Protein AF-A0A9W6P109-F1 (afdb_monomer)

Foldseek 3Di:
DDDDDDDDDDDDDDDDDDWDFDDPLGLTDDDDFADFQAKEFADKDWSDDPPDDCVVPVLTDIGRIWTWGADPVGDIDIDDQNSPDSVPDDGVPGHHDD

Sequence (98 aa):
MDCTVTTADATAGGAAGGFGYAGDVADVVSGTLPPATCTAHGAEMWNHDLDSPATVYPDRARSDLWYRLSWPDGRSGYLSEVYLDAASRGGLGQPACT

Nearest PDB structures (foldseek):
  7blz-assembly1_D  TM=3.585E-01  e=2.319E+00  Cyanidioschyzon merolae strain 10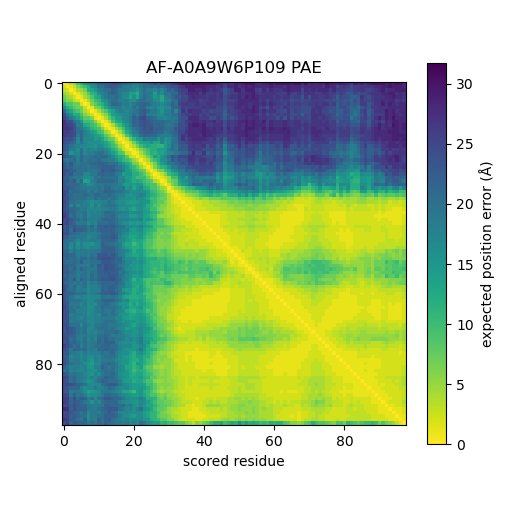D
  8zet-assembly1_d  TM=3.501E-01  e=6.388E+00  Thalassiosira pseudonana CCMP1335
  8wmw-assembly1_D  TM=2.973E-01  e=4.101E+00  Rhodomonas salina
  4jgy-assembly1_C  TM=3.125E-01  e=8.230E+00  Coxsackievirus A16
  8wey-assembly1_D  TM=2.962E-01  e=9.341E+00  Cyanidium caldarium

Solvent-accessible surface area (backbone atoms only — not comparable to full-atom values): 6616 Å² total; per-residue (Å²): 141,87,85,87,88,84,89,89,83,96,75,87,87,84,85,82,82,60,70,50,76,54,68,102,61,74,49,69,45,68,42,90,73,59,69,68,72,21,29,44,82,63,76,74,43,64,63,58,67,85,88,55,62,66,90,80,46,84,83,67,39,72,41,35,49,26,34,33,33,53,46,97,88,71,52,68,52,73,44,56,42,50,79,44,60,83,86,73,40,87,66,77,85,50,49,73,65,131

Organism: NCBI:txid29401

pLDDT: mean 70.35, std 25.07, range [25.22, 97.44]

Mean predicted aligned error: 11.67 Å

Secondary structure (DSSP, 8-state):
----------SS-------EEETTTTEEE-SPPPPEEEEEEEEEEESS-SSS-TTT-TT--EEEEEEEEE-TTS-EEEEEGGGS-GGG-SGGGPPBP-

Structure (mmCIF, N/CA/C/O backbone):
data_AF-A0A9W6P109-F1
#
_entry.id   AF-A0A9W6P109-F1
#
loop_
_atom_site.group_PDB
_atom_site.id
_atom_site.type_symbol
_atom_site.label_atom_id
_atom_site.label_alt_id
_atom_site.label_comp_id
_atom_site.label_asym_id
_atom_site.label_entity_id
_atom_site.label_seq_id
_atom_site.pdbx_PDB_ins_code
_atom_site.Cartn_x
_atom_site.Cartn_y
_atom_site.Cartn_z
_atom_site.occupancy
_atom_site.B_iso_or_equiv
_atom_site.auth_seq_id
_atom_site.auth_comp_id
_atom_si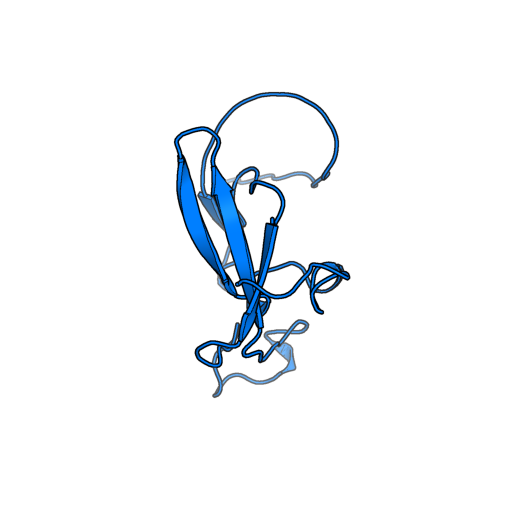te.auth_asym_id
_atom_site.auth_atom_id
_atom_site.pdbx_PDB_model_num
ATOM 1 N N . MET A 1 1 ? -12.564 15.392 -29.514 1.00 41.31 1 MET A N 1
ATOM 2 C CA . MET A 1 1 ? -11.196 15.123 -29.038 1.00 41.31 1 MET A CA 1
ATOM 3 C C . MET A 1 1 ? -10.740 16.404 -28.404 1.00 41.31 1 MET A C 1
ATOM 5 O O . MET A 1 1 ? -10.632 17.361 -29.143 1.00 41.31 1 MET A O 1
ATOM 9 N N . ASP A 1 2 ? -10.638 16.414 -27.080 1.00 30.61 2 A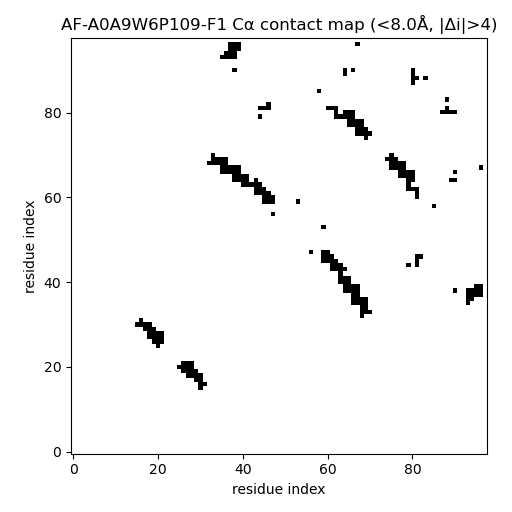SP A N 1
ATOM 10 C CA . ASP A 1 2 ? -9.851 17.352 -26.275 1.00 30.61 2 ASP A CA 1
ATOM 11 C C . ASP A 1 2 ? -10.023 16.901 -24.820 1.00 30.61 2 ASP A C 1
ATOM 13 O O . ASP A 1 2 ? -11.136 16.912 -24.297 1.00 30.61 2 ASP A O 1
ATOM 17 N N . CYS A 1 3 ? -8.946 16.442 -24.183 1.00 25.22 3 CYS A N 1
ATOM 18 C CA . CYS A 1 3 ? -8.907 16.221 -22.739 1.00 25.22 3 CYS A CA 1
ATOM 19 C C . CYS A 1 3 ? -7.699 16.965 -22.182 1.00 25.22 3 CYS A C 1
ATOM 21 O O . CYS A 1 3 ? -6.563 16.506 -22.254 1.00 25.22 3 CYS A O 1
ATOM 23 N N . THR A 1 4 ? -7.981 18.149 -21.655 1.00 36.31 4 THR A N 1
AT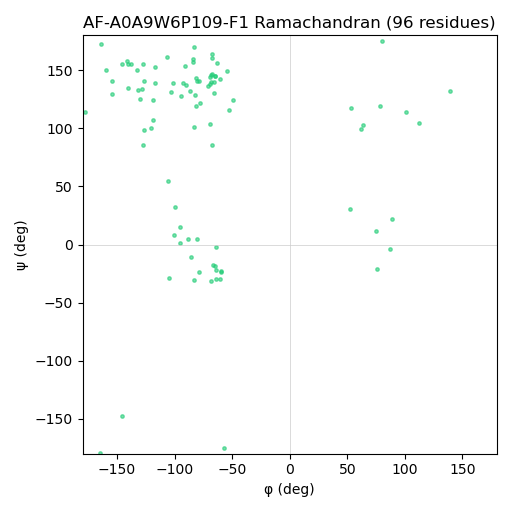OM 24 C CA . THR A 1 4 ? -7.101 18.924 -20.783 1.00 36.31 4 THR A CA 1
ATOM 25 C C . THR A 1 4 ? -7.254 18.385 -19.358 1.00 36.31 4 THR A C 1
ATOM 27 O O . THR A 1 4 ? -8.389 18.304 -18.893 1.00 36.31 4 THR A O 1
ATOM 30 N N . VAL A 1 5 ? -6.169 18.041 -18.649 1.00 35.62 5 VAL A N 1
ATOM 31 C CA . VAL A 1 5 ? -6.220 17.761 -17.198 1.00 35.62 5 VAL A CA 1
ATOM 32 C C . VAL A 1 5 ? -4.993 18.317 -16.474 1.00 35.62 5 VAL A C 1
ATOM 34 O O . VAL A 1 5 ? -3.856 18.179 -16.921 1.00 35.62 5 VAL A O 1
ATOM 37 N N . THR A 1 6 ? -5.296 18.964 -15.350 1.00 26.20 6 THR A N 1
ATOM 38 C CA . THR A 1 6 ? -4.453 19.751 -14.446 1.00 26.20 6 THR A CA 1
ATOM 39 C C . THR A 1 6 ? -4.199 18.971 -13.137 1.00 26.20 6 THR A C 1
ATOM 41 O O . THR A 1 6 ? -4.911 18.021 -12.828 1.00 26.20 6 THR A O 1
ATOM 44 N N . THR A 1 7 ? -3.166 19.372 -12.395 1.00 29.23 7 THR A N 1
ATOM 45 C CA . THR A 1 7 ? -2.400 18.669 -11.335 1.00 29.23 7 THR A CA 1
ATOM 46 C C . THR A 1 7 ? -3.086 18.336 -9.989 1.00 29.23 7 THR A C 1
ATOM 48 O O . THR A 1 7 ? -4.094 18.934 -9.627 1.00 29.23 7 THR A O 1
ATOM 51 N N . ALA A 1 8 ? -2.449 17.413 -9.240 1.00 37.34 8 ALA A N 1
ATOM 52 C CA . ALA A 1 8 ? -2.821 16.793 -7.954 1.00 37.34 8 ALA A CA 1
ATOM 53 C C . ALA A 1 8 ? -2.453 17.585 -6.672 1.00 37.34 8 ALA A C 1
ATOM 55 O O . ALA A 1 8 ? -1.480 18.336 -6.676 1.00 37.34 8 ALA A O 1
ATOM 56 N N . ASP A 1 9 ? -3.166 17.322 -5.562 1.00 26.83 9 ASP A N 1
ATOM 57 C CA . ASP A 1 9 ? -2.749 17.608 -4.173 1.00 26.83 9 ASP A CA 1
ATOM 58 C C . ASP A 1 9 ? -3.449 16.639 -3.189 1.00 26.83 9 ASP A C 1
ATOM 60 O O . ASP A 1 9 ? -4.627 16.312 -3.346 1.00 26.83 9 ASP A O 1
ATOM 64 N N . ALA A 1 10 ? -2.714 16.184 -2.173 1.00 32.81 10 ALA A N 1
ATOM 65 C CA . ALA A 1 10 ? -3.177 15.351 -1.071 1.00 32.81 10 ALA A CA 1
ATOM 66 C C . ALA A 1 10 ? -3.287 16.178 0.219 1.00 32.81 10 ALA A C 1
ATOM 68 O O . ALA A 1 10 ? -2.724 15.807 1.244 1.00 32.81 10 ALA A O 1
ATOM 69 N N . THR A 1 11 ? -4.034 17.287 0.204 1.00 28.98 11 THR A N 1
ATOM 70 C CA . THR A 1 11 ? -4.438 17.946 1.453 1.00 28.98 11 THR A CA 1
ATOM 71 C C . THR A 1 11 ? -5.733 18.760 1.323 1.00 28.98 11 THR A C 1
ATOM 73 O O . THR A 1 11 ? -5.855 19.635 0.480 1.00 28.98 11 THR A O 1
ATOM 76 N N . ALA A 1 12 ? -6.657 18.496 2.256 1.00 28.56 12 ALA A N 1
ATOM 77 C CA . ALA A 1 12 ? -7.769 19.336 2.724 1.00 28.56 12 ALA A CA 1
ATOM 78 C C . ALA A 1 12 ? -8.914 19.734 1.755 1.00 28.56 12 ALA A C 1
ATOM 80 O O . ALA A 1 12 ? -8.871 20.754 1.079 1.00 28.56 12 ALA A O 1
ATOM 81 N N . GLY A 1 13 ? -10.051 19.042 1.919 1.00 28.42 13 GLY A N 1
ATOM 82 C CA . GLY A 1 13 ? -11.389 19.634 1.784 1.00 28.42 13 GLY A CA 1
ATOM 83 C C . GLY A 1 13 ? -12.128 19.375 0.467 1.00 28.42 13 GLY A C 1
ATOM 84 O O . GLY A 1 13 ? -11.792 19.938 -0.562 1.00 28.42 13 GLY A O 1
ATOM 85 N N . GLY A 1 14 ? -13.236 18.626 0.550 1.00 26.00 14 GLY A N 1
ATOM 86 C CA . GLY A 1 14 ? -14.331 18.700 -0.428 1.00 26.00 14 GLY A CA 1
ATOM 87 C C . GLY A 1 14 ? -14.545 17.474 -1.324 1.00 26.00 14 GLY A C 1
ATOM 88 O O . GLY A 1 14 ? -13.848 17.283 -2.304 1.00 26.00 14 GLY A O 1
ATOM 89 N N . ALA A 1 15 ? -15.599 16.721 -0.991 1.00 31.78 15 ALA A N 1
ATOM 90 C CA . ALA A 1 15 ? -16.522 15.970 -1.857 1.00 31.78 15 ALA A CA 1
ATOM 91 C C . ALA A 1 15 ? -16.021 14.944 -2.915 1.00 31.78 15 ALA A C 1
ATOM 93 O O . ALA A 1 15 ? -15.495 15.283 -3.963 1.00 31.78 15 ALA A O 1
ATOM 94 N N . ALA A 1 16 ? -16.448 13.694 -2.673 1.00 30.20 16 ALA A N 1
ATOM 95 C CA . ALA A 1 16 ? -17.037 12.726 -3.616 1.00 30.20 16 ALA A CA 1
ATOM 96 C C . ALA A 1 16 ? -16.230 12.212 -4.838 1.00 30.20 16 ALA A C 1
ATOM 98 O O . ALA A 1 16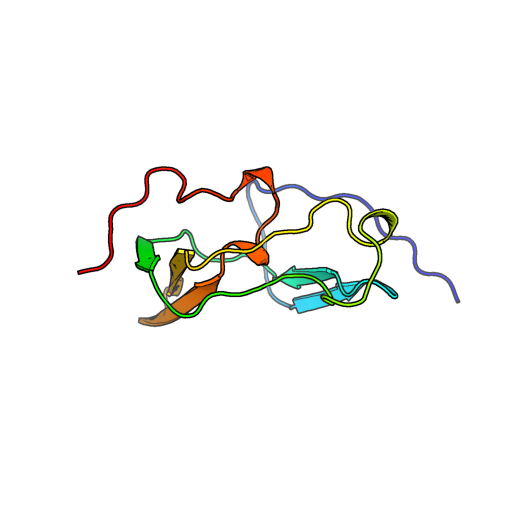 ? -16.303 12.767 -5.923 1.00 30.20 16 ALA A O 1
ATOM 99 N N . GLY A 1 17 ? -15.665 11.004 -4.679 1.00 31.81 17 GLY A N 1
ATOM 100 C CA . GLY A 1 17 ? -16.055 9.814 -5.459 1.00 31.81 17 GLY A CA 1
ATOM 101 C C . GLY A 1 17 ? -15.556 9.636 -6.905 1.00 31.81 17 GLY A C 1
ATOM 102 O O . GLY A 1 17 ? -15.987 10.338 -7.808 1.00 31.81 17 GLY A O 1
ATOM 103 N N . GLY A 1 18 ? -14.803 8.551 -7.135 1.00 30.70 18 GLY A N 1
ATOM 104 C CA . GLY A 1 18 ? -14.648 7.898 -8.447 1.00 30.70 18 GLY A CA 1
ATOM 105 C C . GLY A 1 18 ? -13.218 7.449 -8.754 1.00 30.70 18 GLY A C 1
ATOM 106 O O . GLY A 1 18 ? -12.293 8.231 -8.573 1.00 30.70 18 GLY A O 1
ATOM 107 N N . PHE A 1 19 ? -13.046 6.199 -9.212 1.00 33.06 19 PHE A N 1
ATOM 108 C CA . PHE A 1 19 ? -11.782 5.713 -9.778 1.00 33.06 19 PHE A CA 1
ATOM 109 C C . PHE A 1 19 ? -11.785 5.910 -11.308 1.00 33.06 19 PHE A C 1
ATOM 111 O O . PHE A 1 19 ? -12.817 5.653 -11.930 1.00 33.06 19 PHE A O 1
ATOM 118 N N . GLY A 1 20 ? -10.675 6.334 -11.923 1.00 38.50 20 GLY A N 1
ATOM 119 C CA . GLY A 1 20 ? -10.560 6.560 -13.377 1.00 38.50 20 GLY A CA 1
ATOM 120 C C . GLY A 1 20 ? -9.241 6.047 -13.969 1.00 38.50 20 GLY A C 1
ATOM 121 O O . GLY A 1 20 ? -8.258 5.935 -13.245 1.00 38.50 20 GLY A O 1
ATOM 122 N N . TYR A 1 21 ? -9.239 5.731 -15.271 1.00 35.12 21 TYR A N 1
ATOM 123 C CA . TYR A 1 21 ? -8.080 5.235 -16.032 1.00 35.12 21 TYR A CA 1
ATOM 124 C C . TYR A 1 21 ? -7.479 6.347 -16.905 1.00 35.12 21 TYR A C 1
ATOM 126 O O . TYR A 1 21 ? -8.218 6.981 -17.663 1.00 35.12 21 TYR A O 1
ATOM 134 N N . ALA A 1 22 ? -6.158 6.541 -16.859 1.00 35.16 22 ALA A N 1
ATOM 135 C CA . ALA A 1 22 ? -5.437 7.464 -17.739 1.00 35.16 22 ALA A CA 1
ATOM 136 C C . ALA A 1 22 ? -4.368 6.739 -18.587 1.00 35.16 22 ALA A C 1
ATOM 138 O O . ALA A 1 22 ? -3.269 6.49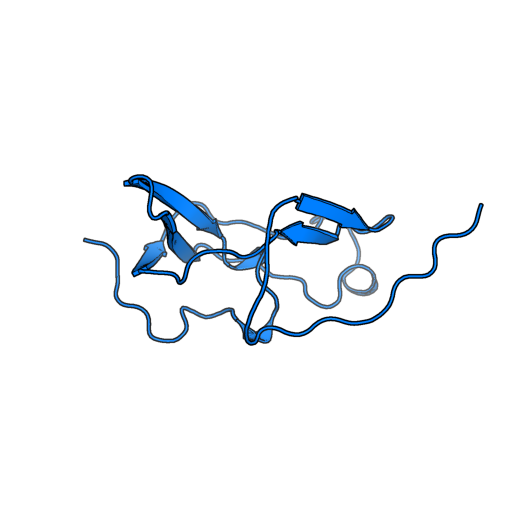6 -18.117 1.00 35.16 22 ALA A O 1
ATOM 139 N N . GLY A 1 23 ? -4.676 6.453 -19.861 1.00 35.81 23 GLY A N 1
ATOM 140 C CA . GLY A 1 23 ? -3.682 6.115 -20.900 1.00 35.81 23 GLY A CA 1
ATOM 141 C C . GLY A 1 23 ? -3.126 4.680 -20.928 1.00 35.81 23 GLY A C 1
ATOM 142 O O . GLY A 1 23 ? -3.442 3.852 -20.078 1.00 35.81 23 GLY A O 1
ATOM 143 N N . ASP A 1 24 ? -2.303 4.397 -21.954 1.00 40.72 24 ASP A N 1
ATOM 144 C CA . ASP A 1 24 ? -1.736 3.074 -22.316 1.00 40.72 24 ASP A CA 1
ATOM 145 C C . ASP A 1 24 ? -0.785 2.462 -21.262 1.00 40.72 24 ASP A C 1
ATOM 147 O O . ASP A 1 24 ? -0.317 1.332 -21.401 1.00 40.72 24 ASP A O 1
ATOM 151 N N . VAL A 1 25 ? -0.542 3.181 -20.170 1.00 43.75 25 VAL A N 1
ATOM 152 C CA . VAL A 1 25 ? -0.116 2.636 -18.882 1.00 43.75 25 VAL A CA 1
ATOM 153 C C . VAL A 1 25 ? -1.216 3.011 -17.903 1.00 43.75 25 VAL A C 1
ATOM 155 O O . VAL A 1 25 ? -1.418 4.182 -17.619 1.00 43.75 25 VAL A O 1
ATOM 158 N N . ALA A 1 26 ? -2.011 2.028 -17.487 1.00 41.72 26 ALA A N 1
ATOM 159 C CA . ALA A 1 26 ? -3.220 2.270 -16.716 1.00 41.72 26 ALA A CA 1
ATOM 160 C C . ALA A 1 26 ? -2.888 2.808 -15.316 1.00 41.72 26 ALA A C 1
ATOM 162 O O . ALA A 1 26 ? -2.849 2.047 -14.350 1.00 41.72 26 ALA A O 1
ATOM 163 N N . ASP A 1 27 ? -2.709 4.120 -15.196 1.00 41.59 27 ASP A N 1
ATOM 164 C CA . ASP A 1 27 ? -2.823 4.792 -13.913 1.00 41.59 27 ASP A CA 1
ATOM 165 C C . ASP A 1 27 ? -4.300 4.743 -13.520 1.00 41.59 27 ASP A C 1
ATOM 167 O O . ASP A 1 27 ? -5.156 5.431 -14.087 1.00 41.59 27 ASP A O 1
ATOM 171 N N . VAL A 1 28 ? -4.607 3.846 -12.582 1.00 42.88 28 VAL A N 1
ATOM 172 C CA . VAL A 1 28 ? -5.898 3.795 -11.901 1.00 42.88 28 VAL A CA 1
ATOM 173 C C . VAL A 1 28 ? -5.833 4.807 -10.773 1.00 42.88 28 VAL A C 1
ATOM 175 O O . VAL A 1 28 ? -5.263 4.549 -9.714 1.00 42.88 28 VAL A O 1
ATOM 178 N N . VAL A 1 29 ? -6.432 5.971 -10.989 1.00 44.22 29 VAL A N 1
ATOM 179 C CA . VAL A 1 29 ? -6.581 6.953 -9.919 1.00 44.22 29 VAL A CA 1
ATOM 180 C C . VAL A 1 29 ? -7.736 6.498 -9.051 1.00 44.22 29 VAL A C 1
ATOM 182 O O . VAL A 1 29 ? -8.845 6.337 -9.545 1.00 44.22 29 VAL A O 1
ATOM 185 N N . SER A 1 30 ? -7.480 6.286 -7.766 1.00 46.75 30 SER A N 1
ATOM 186 C CA . SER A 1 30 ? -8.510 6.204 -6.737 1.00 46.75 30 SER A CA 1
ATOM 187 C C . SER A 1 30 ? -8.932 7.598 -6.318 1.00 46.75 30 SER A C 1
ATOM 189 O O . SER A 1 30 ? -8.085 8.470 -6.144 1.00 46.75 30 SER A O 1
ATOM 191 N N . GLY A 1 31 ? -10.219 7.788 -6.030 1.00 53.97 31 GLY A N 1
ATOM 192 C CA . GLY A 1 31 ? -10.625 8.872 -5.135 1.00 53.97 31 GLY A CA 1
ATOM 193 C C . GLY A 1 31 ? -9.935 8.751 -3.763 1.00 53.97 31 GLY A C 1
ATOM 194 O O . GLY A 1 31 ? -9.108 7.869 -3.533 1.00 53.97 31 GLY A O 1
ATOM 195 N N . THR A 1 32 ? -10.288 9.606 -2.806 1.00 58.75 32 THR A N 1
ATOM 196 C CA . THR A 1 32 ? -9.679 9.589 -1.465 1.00 58.75 32 THR A CA 1
ATOM 197 C C . THR A 1 32 ? -9.729 8.196 -0.820 1.00 58.75 32 THR A C 1
ATOM 199 O O . THR A 1 32 ? -10.807 7.673 -0.528 1.00 58.75 32 THR A O 1
ATOM 202 N N . LEU A 1 33 ? -8.556 7.606 -0.577 1.00 64.56 33 LEU A N 1
ATOM 203 C CA . LEU A 1 33 ? -8.419 6.397 0.228 1.00 64.56 33 LEU A CA 1
ATOM 204 C C . LEU A 1 33 ? -8.444 6.777 1.717 1.00 64.56 33 LEU A C 1
ATOM 206 O O . LEU A 1 33 ? -7.870 7.804 2.090 1.00 64.56 33 LEU A O 1
ATOM 210 N N . PRO A 1 34 ? -9.096 5.988 2.590 1.00 74.19 34 PRO A N 1
ATOM 211 C CA . PRO A 1 34 ? -8.949 6.178 4.028 1.00 74.19 34 PRO A CA 1
ATOM 212 C C . PRO A 1 34 ? -7.489 5.921 4.446 1.00 74.19 34 PRO A C 1
ATOM 214 O O . PRO A 1 34 ? -6.775 5.188 3.757 1.00 74.19 34 PRO A O 1
ATOM 217 N N . PRO A 1 35 ? -7.030 6.484 5.578 1.00 82.50 35 PRO A N 1
ATOM 218 C CA . PRO A 1 35 ? -5.702 6.179 6.090 1.00 82.50 35 PRO A CA 1
ATOM 219 C C . PRO A 1 35 ? -5.579 4.683 6.393 1.00 82.50 35 PRO A C 1
ATOM 221 O O . PRO A 1 35 ? -6.517 4.044 6.883 1.00 82.50 35 PRO A O 1
ATOM 224 N N . ALA A 1 36 ? -4.399 4.130 6.121 1.00 89.12 36 ALA A N 1
ATOM 225 C CA . ALA A 1 36 ? -4.092 2.768 6.517 1.00 89.12 36 ALA A CA 1
ATOM 226 C C . ALA A 1 36 ? -4.063 2.637 8.044 1.00 89.12 36 ALA A C 1
ATOM 228 O O . ALA A 1 36 ? -3.645 3.549 8.758 1.00 89.12 36 ALA A O 1
ATOM 229 N N . THR A 1 37 ? -4.510 1.484 8.530 1.00 89.25 37 THR A N 1
ATOM 230 C CA . THR A 1 37 ? -4.606 1.183 9.968 1.00 89.25 37 THR A CA 1
ATOM 231 C C . THR A 1 37 ? -3.506 0.242 10.451 1.00 89.25 37 THR A C 1
ATOM 233 O O . THR A 1 37 ? -3.123 0.291 11.616 1.00 89.25 37 THR A O 1
ATOM 236 N N . CYS A 1 38 ? -3.014 -0.623 9.565 1.00 93.44 38 CYS A N 1
ATOM 237 C CA . CYS A 1 38 ? -1.916 -1.554 9.801 1.00 93.44 38 CYS A CA 1
ATOM 238 C C . CYS A 1 38 ? -1.386 -2.084 8.460 1.00 93.44 38 CYS A C 1
ATOM 240 O O . CYS A 1 38 ? -1.989 -1.846 7.407 1.00 93.44 38 CYS A O 1
ATOM 242 N N . THR A 1 39 ? -0.279 -2.819 8.506 1.00 96.38 39 THR A N 1
ATOM 243 C CA . THR A 1 39 ? 0.296 -3.546 7.371 1.00 96.38 39 THR A CA 1
ATOM 244 C C . THR A 1 39 ? 0.303 -5.052 7.609 1.00 96.38 39 THR A C 1
ATOM 246 O O . THR A 1 39 ? 0.331 -5.521 8.745 1.00 96.38 39 THR A O 1
ATOM 249 N N . ALA A 1 40 ? 0.257 -5.829 6.535 1.00 96.81 40 ALA A N 1
ATOM 250 C CA . ALA A 1 40 ? 0.369 -7.280 6.567 1.00 96.81 40 ALA A CA 1
ATOM 251 C C . ALA A 1 40 ? 1.210 -7.775 5.388 1.00 96.81 40 ALA A C 1
ATOM 253 O O . ALA A 1 40 ? 1.269 -7.117 4.349 1.00 96.81 40 ALA A O 1
ATOM 254 N N . HIS A 1 41 ? 1.806 -8.955 5.547 1.00 96.50 41 HIS A N 1
ATOM 255 C CA . HIS A 1 41 ? 2.405 -9.694 4.439 1.00 96.50 41 HIS A CA 1
ATOM 256 C C . HIS A 1 41 ? 1.362 -10.631 3.823 1.00 96.50 41 HIS A C 1
ATOM 258 O O . HIS A 1 41 ? 0.592 -11.269 4.546 1.00 96.50 41 HIS A O 1
ATOM 264 N N . GLY A 1 42 ? 1.319 -10.697 2.496 1.00 93.75 42 GLY A N 1
ATOM 265 C CA . GLY A 1 42 ? 0.325 -11.461 1.745 1.00 93.75 42 GLY A CA 1
ATOM 266 C C . GLY A 1 42 ? 0.894 -12.063 0.465 1.00 93.75 42 GLY A C 1
ATOM 267 O O . GLY A 1 42 ? 2.062 -12.436 0.405 1.00 93.75 42 GLY A O 1
ATOM 268 N N . ALA A 1 43 ? 0.059 -12.179 -0.569 1.00 94.50 43 ALA A N 1
ATOM 269 C CA . ALA A 1 43 ? 0.538 -12.585 -1.887 1.00 94.50 43 ALA A CA 1
ATOM 270 C C . ALA A 1 43 ? 1.478 -11.513 -2.468 1.00 94.50 43 ALA A C 1
ATOM 272 O O . ALA A 1 43 ? 1.207 -10.318 -2.332 1.00 94.50 43 ALA A O 1
ATOM 273 N N . GLU A 1 44 ? 2.560 -11.945 -3.116 1.00 95.50 44 GLU A N 1
ATOM 274 C CA . GLU A 1 44 ? 3.472 -11.049 -3.831 1.00 95.50 44 GLU A CA 1
ATOM 275 C C . GLU A 1 44 ? 2.796 -10.509 -5.100 1.00 95.50 44 GLU A C 1
ATOM 277 O O . GLU A 1 44 ? 2.139 -11.253 -5.832 1.00 95.50 44 GLU A O 1
ATOM 282 N N . MET A 1 45 ? 2.949 -9.208 -5.344 1.00 92.44 45 MET A N 1
ATOM 283 C CA . MET A 1 45 ? 2.337 -8.488 -6.460 1.00 92.44 45 MET A CA 1
ATOM 284 C C . MET A 1 45 ? 3.379 -7.699 -7.252 1.00 92.44 45 MET A C 1
ATOM 286 O O . MET A 1 45 ? 4.400 -7.277 -6.711 1.00 92.44 45 MET A O 1
ATOM 290 N N . TRP A 1 46 ? 3.066 -7.441 -8.524 1.00 91.44 46 TRP A N 1
ATOM 291 C CA . TRP A 1 46 ? 3.821 -6.587 -9.442 1.00 91.44 46 TRP A CA 1
ATOM 292 C C . TRP A 1 46 ? 2.879 -5.543 -10.042 1.00 91.44 46 TRP A C 1
ATOM 294 O O . TRP A 1 46 ? 1.740 -5.859 -10.381 1.00 91.44 46 TRP A O 1
ATOM 304 N N . ASN A 1 47 ? 3.353 -4.308 -10.208 1.00 87.31 47 ASN A N 1
ATOM 305 C CA . ASN A 1 47 ? 2.597 -3.236 -10.879 1.00 87.31 47 ASN A CA 1
ATOM 306 C C . ASN A 1 47 ? 2.927 -3.089 -12.372 1.00 87.31 47 ASN A C 1
ATOM 308 O O . ASN A 1 47 ? 2.649 -2.057 -12.975 1.00 87.31 47 ASN A O 1
ATOM 312 N N . HIS A 1 48 ? 3.576 -4.087 -12.955 1.00 83.44 48 HIS A N 1
ATOM 313 C CA . HIS A 1 48 ? 4.068 -4.035 -14.318 1.00 83.44 48 HIS A CA 1
ATOM 314 C C . HIS A 1 48 ? 3.978 -5.403 -14.967 1.00 83.44 48 HIS A C 1
ATOM 316 O O . HIS A 1 48 ? 4.059 -6.435 -14.299 1.00 83.44 48 HIS A O 1
ATOM 322 N N . ASP A 1 49 ? 3.895 -5.384 -16.289 1.00 81.06 49 ASP A N 1
ATOM 323 C CA . ASP A 1 49 ? 4.118 -6.572 -17.090 1.00 81.06 49 ASP A CA 1
ATOM 324 C C . ASP A 1 49 ? 5.585 -7.024 -16.965 1.00 81.06 49 ASP A C 1
ATOM 326 O O . ASP A 1 49 ? 6.526 -6.225 -17.090 1.00 81.06 49 ASP A O 1
ATOM 330 N N . LEU A 1 50 ? 5.767 -8.312 -16.674 1.00 83.50 50 LEU A N 1
ATOM 331 C CA . LEU A 1 50 ? 7.066 -8.944 -16.458 1.00 83.50 50 LEU A CA 1
ATOM 332 C C . LEU A 1 50 ? 7.888 -9.005 -17.746 1.00 83.50 50 LEU A C 1
ATOM 334 O O . LEU A 1 50 ? 9.112 -8.873 -17.679 1.00 83.50 50 LEU A O 1
ATOM 338 N N . ASP A 1 51 ? 7.216 -9.119 -18.891 1.00 86.00 51 ASP A N 1
ATOM 339 C CA . ASP A 1 51 ? 7.851 -9.220 -20.206 1.00 86.00 51 ASP A CA 1
ATOM 340 C C . ASP A 1 51 ? 8.176 -7.842 -20.809 1.00 86.00 51 ASP A C 1
ATOM 342 O O . ASP A 1 51 ? 8.932 -7.728 -21.778 1.00 86.00 51 ASP A O 1
ATOM 346 N N . SER A 1 52 ? 7.657 -6.768 -20.208 1.00 76.12 52 SER A N 1
ATOM 347 C CA . SER A 1 52 ? 7.891 -5.399 -20.660 1.00 76.12 52 SER A CA 1
ATOM 348 C C . SER A 1 52 ? 9.262 -4.852 -20.220 1.00 76.12 52 SER A C 1
ATOM 350 O O . SER A 1 52 ? 9.691 -5.063 -19.078 1.00 76.12 52 SER A O 1
ATOM 352 N N . PRO A 1 53 ? 9.969 -4.089 -21.079 1.00 77.31 53 PRO A N 1
ATOM 353 C CA . PRO A 1 53 ? 11.251 -3.490 -20.722 1.00 77.31 53 PRO A CA 1
ATOM 354 C C . PRO A 1 53 ? 11.091 -2.413 -19.640 1.00 77.31 53 PRO A C 1
ATOM 356 O O . PRO A 1 53 ? 10.112 -1.667 -19.611 1.00 77.31 53 PRO A O 1
ATOM 359 N N . ALA A 1 54 ? 12.100 -2.282 -18.771 1.00 71.56 54 ALA A N 1
ATOM 360 C CA . ALA A 1 54 ? 12.050 -1.380 -17.615 1.00 71.56 54 ALA A CA 1
ATOM 361 C C . ALA A 1 54 ? 11.835 0.101 -17.979 1.00 71.56 54 ALA A C 1
ATOM 363 O O . ALA A 1 54 ? 11.308 0.863 -17.179 1.00 71.56 54 ALA A O 1
ATOM 364 N N . THR A 1 55 ? 12.193 0.506 -19.198 1.00 75.31 55 THR A N 1
ATOM 365 C CA . THR A 1 55 ? 12.003 1.872 -19.701 1.00 75.31 55 THR A CA 1
ATOM 366 C C . THR A 1 55 ? 10.536 2.270 -19.876 1.00 75.31 55 THR A C 1
ATOM 368 O O . THR A 1 55 ? 10.259 3.457 -19.991 1.00 75.31 55 THR A O 1
ATOM 371 N N . VAL A 1 56 ? 9.608 1.306 -19.926 1.00 75.44 56 VAL A N 1
ATOM 372 C CA . VAL A 1 56 ? 8.162 1.565 -20.076 1.00 75.44 56 VAL A CA 1
ATOM 373 C C . VAL A 1 56 ? 7.506 1.889 -18.730 1.00 75.44 56 VAL A C 1
ATOM 375 O O . VAL A 1 56 ? 6.570 2.678 -18.678 1.00 75.44 56 VAL A O 1
ATOM 378 N N . TYR A 1 57 ? 8.029 1.327 -17.638 1.00 71.81 57 TYR A N 1
ATOM 379 C CA . TYR A 1 57 ? 7.483 1.469 -16.290 1.00 71.81 57 TYR A CA 1
ATOM 380 C C . TYR A 1 57 ? 8.602 1.932 -15.340 1.00 71.81 57 TYR A C 1
ATOM 382 O O . TYR A 1 57 ? 9.272 1.102 -14.725 1.00 71.81 57 TYR A O 1
ATOM 390 N N . PRO A 1 58 ? 8.865 3.243 -15.225 1.00 78.94 58 PRO A N 1
ATOM 391 C CA . PRO A 1 58 ? 9.974 3.742 -14.409 1.00 78.94 58 PRO A CA 1
ATOM 392 C C . PRO A 1 58 ? 9.812 3.425 -12.911 1.00 78.94 58 PRO A C 1
ATOM 394 O O . PRO A 1 58 ? 10.809 3.177 -12.239 1.00 78.94 58 PRO A O 1
ATOM 397 N N . ASP A 1 59 ? 8.574 3.321 -12.412 1.00 81.81 59 ASP A N 1
ATOM 398 C CA . ASP A 1 59 ? 8.255 3.037 -11.001 1.00 81.81 59 ASP A CA 1
ATOM 399 C C . ASP A 1 59 ? 7.892 1.566 -10.732 1.00 81.81 59 ASP A C 1
ATOM 401 O O . ASP A 1 59 ? 7.065 1.254 -9.858 1.00 81.81 59 ASP A O 1
ATOM 405 N N . ARG A 1 60 ? 8.506 0.647 -11.491 1.00 87.00 60 ARG A N 1
ATOM 406 C CA . ARG A 1 60 ? 8.367 -0.805 -11.305 1.00 87.00 60 ARG A CA 1
ATOM 407 C C . ARG A 1 60 ? 8.582 -1.191 -9.849 1.00 87.00 60 ARG A C 1
ATOM 409 O O . ARG A 1 60 ? 9.637 -0.944 -9.272 1.00 87.00 60 ARG A O 1
ATOM 416 N N . ALA A 1 61 ? 7.595 -1.871 -9.289 1.00 90.75 61 ALA A N 1
ATOM 417 C CA . ALA A 1 61 ? 7.651 -2.414 -7.949 1.00 90.75 61 ALA A CA 1
ATOM 418 C C . ALA A 1 61 ? 7.184 -3.862 -7.917 1.00 90.75 61 ALA A C 1
ATOM 420 O O . ALA A 1 61 ? 6.338 -4.295 -8.705 1.00 90.75 61 ALA A O 1
ATOM 421 N N . ARG A 1 62 ? 7.759 -4.577 -6.955 1.00 94.31 62 ARG A N 1
ATOM 422 C CA . ARG A 1 62 ? 7.337 -5.891 -6.502 1.00 94.31 62 ARG A CA 1
ATOM 423 C C . ARG A 1 62 ? 7.282 -5.858 -4.985 1.00 94.31 62 ARG A C 1
ATOM 425 O O . ARG A 1 62 ? 8.238 -5.383 -4.374 1.00 94.31 62 ARG A O 1
ATOM 432 N N . SER A 1 63 ? 6.200 -6.353 -4.401 1.00 95.81 63 SER A N 1
ATOM 433 C CA . SER A 1 63 ? 6.065 -6.407 -2.949 1.00 95.81 63 SER A CA 1
ATOM 434 C C . SER A 1 63 ? 5.025 -7.420 -2.499 1.00 95.81 63 SER A C 1
ATOM 436 O O . SER A 1 63 ? 4.031 -7.650 -3.188 1.00 95.81 63 SER A O 1
ATOM 438 N N . ASP A 1 64 ? 5.243 -7.985 -1.318 1.00 97.44 64 ASP A N 1
ATOM 439 C CA . ASP A 1 64 ? 4.273 -8.763 -0.558 1.00 97.44 64 ASP A CA 1
ATOM 440 C C . ASP A 1 64 ? 3.621 -7.943 0.571 1.00 97.44 64 ASP A C 1
ATOM 442 O O . ASP A 1 64 ? 2.885 -8.517 1.371 1.00 97.44 64 ASP A O 1
ATOM 446 N N . LEU A 1 65 ? 3.863 -6.626 0.642 1.00 97.00 65 LEU A N 1
ATOM 447 C CA . LEU A 1 65 ? 3.316 -5.727 1.658 1.00 97.00 65 LEU A CA 1
ATOM 448 C C . LEU A 1 65 ? 1.933 -5.186 1.266 1.00 97.00 65 LEU A C 1
ATOM 450 O O . LEU A 1 65 ? 1.715 -4.661 0.167 1.00 97.00 65 LEU A O 1
ATOM 454 N N . TRP A 1 66 ? 1.003 -5.260 2.216 1.00 96.25 66 TRP A N 1
ATOM 455 C CA . TRP A 1 66 ? -0.386 -4.838 2.063 1.00 96.25 66 TRP A CA 1
ATOM 456 C C . TRP A 1 66 ? -0.801 -3.890 3.184 1.00 96.25 66 TRP A C 1
ATOM 458 O O . TRP A 1 66 ? -0.598 -4.186 4.359 1.00 96.25 66 TRP A O 1
ATOM 468 N N . TYR A 1 67 ? -1.457 -2.785 2.837 1.00 92.81 67 TYR A N 1
ATOM 469 C CA . TYR A 1 67 ? -2.033 -1.835 3.788 1.00 92.81 67 TYR A CA 1
ATOM 470 C C . TYR A 1 67 ? -3.501 -2.162 4.043 1.00 92.81 67 TYR A C 1
ATOM 472 O O . TYR A 1 67 ? -4.292 -2.256 3.102 1.00 92.81 67 TYR A O 1
ATOM 480 N N . ARG A 1 68 ? -3.896 -2.286 5.314 1.00 93.06 68 ARG A N 1
ATOM 481 C CA . ARG A 1 68 ? -5.305 -2.438 5.684 1.00 93.06 68 ARG A CA 1
ATOM 482 C C . ARG A 1 68 ? -6.001 -1.085 5.711 1.00 93.06 68 ARG A C 1
ATOM 484 O O . ARG A 1 68 ? -5.677 -0.225 6.534 1.00 93.06 68 ARG A O 1
ATOM 491 N N . LEU A 1 69 ? -7.011 -0.945 4.867 1.00 87.81 69 LEU A N 1
ATOM 492 C CA . LEU A 1 69 ? -7.880 0.218 4.770 1.00 87.81 69 LEU A CA 1
ATOM 493 C C . LEU A 1 69 ? -9.210 -0.067 5.471 1.00 87.81 69 LEU A C 1
ATOM 495 O O . LEU A 1 69 ? -9.771 -1.154 5.318 1.00 87.81 69 LEU A O 1
ATOM 499 N N . SER A 1 70 ? -9.722 0.917 6.208 1.00 83.25 70 SER A N 1
ATOM 500 C CA . SER A 1 70 ? -11.007 0.829 6.910 1.00 83.25 70 SER A CA 1
ATOM 501 C C . SER A 1 70 ? -11.851 2.057 6.591 1.00 83.25 70 SER A C 1
ATOM 503 O O . SER A 1 70 ? -11.407 3.188 6.785 1.00 83.25 70 SER A O 1
ATOM 505 N N . TRP A 1 71 ? -13.069 1.839 6.102 1.00 80.19 71 TRP A N 1
ATOM 506 C CA . TRP A 1 71 ? -14.017 2.899 5.778 1.00 80.19 71 TRP A CA 1
ATOM 507 C C . TRP A 1 71 ? -14.920 3.217 6.976 1.00 80.19 71 TRP A C 1
ATOM 509 O O . TRP A 1 71 ? -15.190 2.337 7.798 1.00 80.19 71 TRP A O 1
ATOM 519 N N . PRO A 1 72 ? -15.452 4.452 7.068 1.00 82.12 72 PRO A N 1
ATOM 520 C CA . PRO A 1 72 ? -16.377 4.835 8.138 1.00 82.12 72 PRO A CA 1
ATOM 521 C C . PRO A 1 72 ? -17.663 4.000 8.196 1.00 82.12 72 PRO A C 1
ATOM 523 O O . PRO A 1 72 ? -18.298 3.927 9.242 1.00 82.12 72 PRO A O 1
ATOM 526 N N . ASP A 1 73 ? -18.051 3.369 7.085 1.00 82.94 73 ASP A N 1
ATOM 527 C CA . ASP A 1 73 ? -19.215 2.478 7.001 1.00 82.94 73 ASP 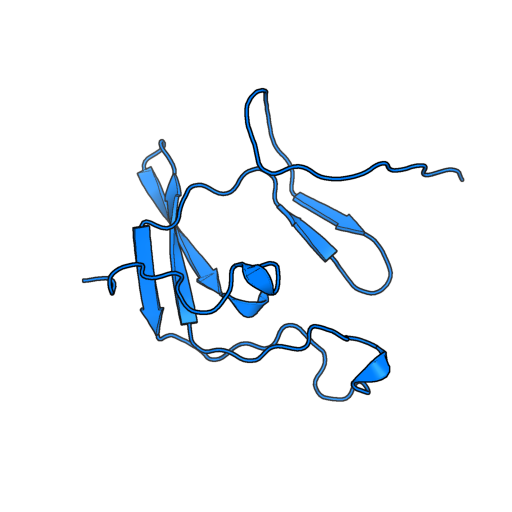A CA 1
ATOM 528 C C . ASP A 1 73 ? -18.939 1.051 7.519 1.00 82.94 73 ASP A C 1
ATOM 530 O O . ASP A 1 73 ? -19.802 0.179 7.429 1.00 82.94 73 ASP A O 1
ATOM 534 N N . GLY A 1 74 ? -17.743 0.806 8.064 1.00 83.31 74 GLY A N 1
ATOM 535 C CA . GLY A 1 74 ? -17.341 -0.474 8.641 1.00 83.31 74 GLY A CA 1
ATOM 536 C C . GLY A 1 74 ? -16.758 -1.466 7.635 1.00 83.31 74 GLY A C 1
ATOM 537 O O . GLY A 1 74 ? -16.289 -2.530 8.045 1.00 83.31 74 GLY A O 1
ATOM 538 N N . ARG A 1 75 ? -16.727 -1.149 6.334 1.00 85.62 75 ARG A N 1
ATOM 539 C CA . ARG A 1 75 ? -16.003 -1.980 5.363 1.00 85.62 75 ARG A CA 1
ATOM 540 C C . ARG A 1 75 ? -14.502 -1.886 5.607 1.00 85.62 75 ARG A C 1
ATOM 542 O O . ARG A 1 75 ? -13.976 -0.836 5.966 1.00 85.62 75 ARG A O 1
ATOM 549 N N . SER A 1 76 ? -13.797 -2.984 5.364 1.00 88.12 76 SER A N 1
ATOM 550 C CA . SER A 1 76 ? -12.336 -2.992 5.351 1.00 88.12 76 SER A CA 1
ATOM 551 C C . SER A 1 76 ? -11.808 -3.889 4.242 1.00 88.12 76 SER A C 1
ATOM 553 O O . SER A 1 76 ? -12.515 -4.772 3.756 1.00 88.12 76 SER A O 1
ATOM 555 N N . GLY A 1 77 ? -10.573 -3.634 3.830 1.00 88.94 77 GLY A N 1
ATOM 556 C CA . GLY A 1 77 ? -9.888 -4.392 2.793 1.00 88.94 77 GLY A CA 1
ATOM 557 C C . GLY A 1 77 ? -8.393 -4.116 2.808 1.00 88.94 77 GLY A C 1
ATOM 558 O O . GLY A 1 77 ? -7.905 -3.343 3.633 1.00 88.94 77 GLY A O 1
ATOM 559 N N . TYR A 1 78 ? -7.675 -4.752 1.890 1.00 92.12 78 TYR A N 1
ATOM 560 C CA . TYR A 1 78 ? -6.233 -4.598 1.749 1.00 92.12 78 TYR A CA 1
ATOM 561 C C . TYR A 1 78 ? -5.892 -4.001 0.385 1.00 92.12 78 TYR A C 1
ATOM 563 O O . TYR A 1 78 ? -6.477 -4.392 -0.624 1.00 92.12 78 TYR A O 1
ATOM 571 N N . LEU A 1 79 ? -4.932 -3.078 0.366 1.00 91.19 79 LEU A N 1
ATOM 572 C CA . LEU A 1 79 ? -4.344 -2.513 -0.845 1.00 91.19 79 LEU A CA 1
ATOM 573 C C . LEU A 1 79 ? -2.850 -2.844 -0.871 1.00 91.19 79 LEU A C 1
ATOM 575 O O . LEU A 1 79 ? -2.135 -2.531 0.081 1.00 91.19 79 LEU A O 1
ATOM 579 N N . SER A 1 80 ? -2.389 -3.490 -1.941 1.00 93.94 80 SER A N 1
ATOM 580 C CA . SER A 1 80 ? -0.961 -3.767 -2.125 1.00 93.94 80 SER A CA 1
ATOM 581 C C . SER A 1 80 ? -0.196 -2.467 -2.366 1.00 93.94 80 SER A C 1
ATOM 583 O O . SER A 1 80 ? -0.662 -1.598 -3.106 1.00 93.94 80 SER A O 1
ATOM 585 N N . GLU A 1 81 ? 0.994 -2.344 -1.775 1.00 91.94 81 GLU A N 1
ATOM 586 C CA . GLU A 1 81 ? 1.796 -1.122 -1.888 1.00 91.94 81 GLU A CA 1
ATOM 587 C C . GLU A 1 81 ? 2.257 -0.811 -3.316 1.00 91.94 81 GLU A C 1
ATOM 589 O O . GLU A 1 81 ? 2.551 0.338 -3.641 1.00 91.94 81 GLU A O 1
ATOM 594 N N . VAL A 1 82 ? 2.304 -1.818 -4.195 1.00 91.50 82 VAL A N 1
ATOM 595 C CA . VAL A 1 82 ? 2.753 -1.630 -5.582 1.00 91.50 82 VAL A CA 1
ATOM 596 C C . VAL A 1 82 ? 1.812 -0.718 -6.381 1.00 91.50 82 VAL A C 1
ATOM 598 O O . VAL A 1 82 ? 2.225 -0.163 -7.398 1.00 91.50 82 VAL A O 1
ATOM 601 N N . TYR A 1 83 ? 0.578 -0.524 -5.898 1.00 87.06 83 TYR A N 1
ATOM 602 C CA . TYR A 1 83 ? -0.415 0.402 -6.452 1.00 87.06 83 TYR A CA 1
ATOM 603 C C . TYR A 1 83 ? -0.435 1.775 -5.767 1.00 87.06 83 TYR A C 1
ATOM 605 O O . TYR A 1 83 ? -1.255 2.619 -6.120 1.00 87.06 83 TYR A O 1
ATOM 613 N N . LEU A 1 84 ? 0.440 2.011 -4.787 1.00 83.62 84 LEU A N 1
ATOM 614 C CA . LEU A 1 84 ? 0.667 3.342 -4.231 1.00 83.62 84 LEU A CA 1
ATOM 615 C C . LEU A 1 84 ? 1.672 4.107 -5.090 1.00 83.62 84 LEU A C 1
ATOM 617 O O . LEU A 1 84 ? 2.495 3.504 -5.797 1.00 83.62 84 LEU A O 1
ATOM 621 N N . ASP A 1 85 ? 1.649 5.433 -4.963 1.00 82.44 85 ASP A N 1
ATOM 622 C CA . ASP A 1 85 ? 2.764 6.259 -5.408 1.00 82.44 85 ASP A CA 1
ATOM 623 C C . ASP A 1 85 ? 4.070 5.771 -4.757 1.00 82.44 85 ASP A C 1
ATOM 625 O O . ASP A 1 85 ? 4.068 5.219 -3.652 1.00 82.44 85 ASP A O 1
ATOM 629 N N . ALA A 1 86 ? 5.195 5.943 -5.451 1.00 85.06 86 ALA A N 1
ATOM 630 C CA . ALA A 1 86 ? 6.466 5.379 -5.006 1.00 85.06 86 ALA A CA 1
ATOM 631 C C . ALA A 1 86 ? 6.920 5.896 -3.627 1.00 85.06 86 ALA A C 1
ATOM 633 O O . ALA A 1 86 ? 7.592 5.161 -2.903 1.00 85.06 86 ALA A O 1
ATOM 634 N N . ALA A 1 87 ? 6.548 7.124 -3.250 1.00 85.25 87 ALA A N 1
ATOM 635 C CA . ALA A 1 87 ? 6.946 7.739 -1.985 1.00 85.25 87 ALA A CA 1
ATOM 636 C C . ALA A 1 87 ? 6.126 7.233 -0.786 1.00 85.25 87 ALA A C 1
ATOM 638 O O . ALA A 1 87 ? 6.613 7.269 0.343 1.00 85.25 87 ALA A O 1
ATOM 639 N N . SER A 1 88 ? 4.918 6.722 -1.023 1.00 83.81 88 SER A N 1
ATOM 640 C CA . SER A 1 88 ? 4.030 6.179 0.010 1.00 83.81 88 SER A CA 1
ATOM 641 C C . SER A 1 88 ? 4.235 4.684 0.302 1.00 83.81 88 SER A C 1
ATOM 643 O O . SER A 1 88 ? 3.479 4.099 1.081 1.00 83.81 88 SER A O 1
ATOM 645 N N . ARG A 1 89 ? 5.242 4.047 -0.308 1.00 88.38 89 ARG A N 1
ATOM 646 C CA . ARG A 1 89 ? 5.600 2.629 -0.106 1.00 88.38 89 ARG A CA 1
ATOM 647 C C . ARG A 1 89 ? 6.477 2.424 1.139 1.00 88.38 89 ARG A C 1
ATOM 649 O O . ARG A 1 89 ? 6.990 3.372 1.729 1.00 88.38 89 ARG A O 1
ATOM 656 N N . GLY A 1 90 ? 6.679 1.170 1.535 1.00 91.75 90 GLY A N 1
ATOM 657 C CA . GLY A 1 90 ? 7.579 0.768 2.620 1.00 91.75 90 GLY A CA 1
ATOM 658 C C . GLY A 1 90 ? 6.932 0.740 4.005 1.00 91.75 90 GLY A C 1
ATOM 659 O O . GLY A 1 90 ? 7.614 0.875 5.020 1.00 91.75 90 GLY A O 1
ATOM 660 N N . GLY A 1 91 ? 5.608 0.625 4.075 1.00 87.75 91 GLY A N 1
ATOM 661 C CA . GLY A 1 91 ? 4.832 0.498 5.313 1.00 87.75 91 GLY A CA 1
ATOM 662 C C . GLY A 1 91 ? 4.655 1.790 6.113 1.00 87.75 91 GLY A C 1
ATOM 663 O O . GLY A 1 91 ? 3.715 1.885 6.898 1.00 87.75 91 GLY A O 1
ATOM 664 N N . LEU A 1 92 ? 5.513 2.797 5.909 1.00 86.31 92 LEU A 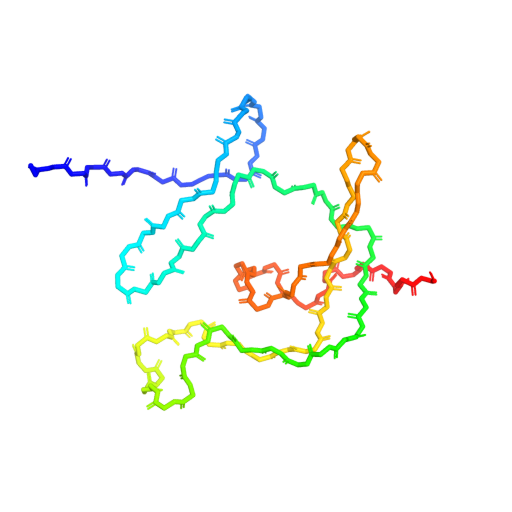N 1
ATOM 665 C CA . LEU A 1 92 ? 5.430 4.132 6.523 1.00 86.31 92 LEU A CA 1
ATOM 666 C C . LEU A 1 92 ? 5.297 4.117 8.061 1.00 86.31 92 LEU A C 1
ATOM 668 O O . LEU A 1 92 ? 4.665 4.990 8.652 1.00 86.31 92 LEU A O 1
ATOM 672 N N . GLY A 1 93 ? 5.872 3.108 8.722 1.00 87.06 93 GLY A N 1
ATOM 673 C CA . GLY A 1 93 ? 5.823 2.966 10.183 1.00 87.06 93 GLY A CA 1
ATOM 674 C C . GLY A 1 93 ? 4.481 2.488 10.748 1.00 87.06 93 GLY A C 1
ATOM 675 O O . GLY A 1 93 ? 4.286 2.542 11.961 1.00 87.06 93 GLY A O 1
ATOM 676 N N . GLN A 1 94 ? 3.562 2.013 9.904 1.00 87.56 94 GLN A N 1
ATOM 677 C CA . GLN A 1 94 ? 2.306 1.412 10.352 1.00 87.56 94 GLN A CA 1
ATOM 678 C C . GLN A 1 94 ? 2.555 0.109 11.132 1.00 87.56 94 GLN A C 1
ATOM 680 O O . GLN A 1 94 ? 3.458 -0.654 10.776 1.00 87.56 94 GLN A O 1
ATOM 685 N N . PRO A 1 95 ? 1.752 -0.196 12.168 1.00 92.38 95 PRO A N 1
ATOM 686 C CA . PRO A 1 95 ? 1.887 -1.444 12.913 1.00 92.38 95 PRO A CA 1
ATOM 687 C C . PRO A 1 95 ? 1.510 -2.654 12.047 1.00 92.38 95 PRO A C 1
ATOM 689 O O . PRO A 1 95 ? 0.781 -2.520 11.065 1.00 92.38 95 PRO A O 1
ATOM 692 N N . ALA A 1 96 ? 1.951 -3.850 12.440 1.00 94.19 96 ALA A N 1
ATOM 693 C CA . ALA A 1 96 ? 1.475 -5.091 11.833 1.00 94.19 96 ALA A CA 1
ATOM 694 C C . ALA A 1 96 ? 0.002 -5.353 12.202 1.00 94.19 96 ALA A C 1
ATOM 696 O O . ALA A 1 96 ? -0.424 -5.064 13.322 1.00 94.19 96 ALA A O 1
ATOM 697 N N . CYS A 1 97 ? -0.779 -5.907 11.276 1.00 91.25 97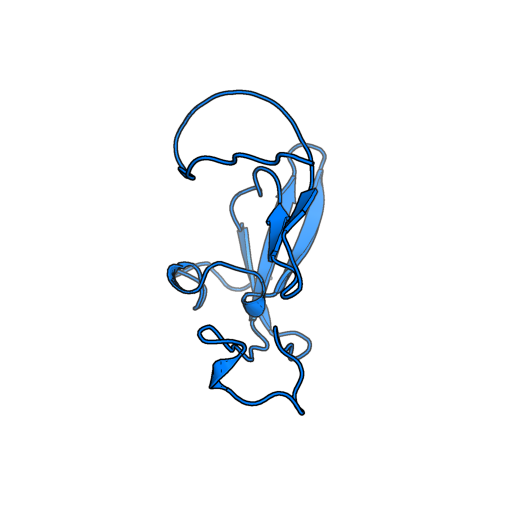 CYS A N 1
ATOM 698 C CA . CYS A 1 97 ? -2.143 -6.338 11.559 1.00 91.25 97 CYS A CA 1
ATOM 699 C C . CYS A 1 97 ? -2.139 -7.557 12.496 1.00 91.25 97 CYS A C 1
ATOM 701 O O . CYS A 1 97 ? -1.336 -8.473 12.321 1.00 91.25 97 CYS A O 1
ATOM 703 N N . THR A 1 98 ? -3.047 -7.551 13.474 1.00 83.44 98 THR A N 1
ATOM 704 C CA . THR A 1 98 ? -3.279 -8.633 14.448 1.00 83.44 98 THR A CA 1
ATOM 705 C C . THR A 1 98 ? -4.389 -9.569 14.016 1.00 83.44 98 THR A C 1
ATOM 707 O O . THR A 1 98 ? -5.423 -9.025 13.555 1.00 83.44 98 THR A O 1
#

Radius of gyration: 15.28 Å; Cα contacts (8 Å, |Δi|>4): 127; chains: 1; bounding box: 31×32×44 Å